Protein AF-A0A9L0KIE1-F1 (afdb_monomer_lite)

Foldseek 3Di:
DDDPPDPPVVVVVVVVVVPPPCPVVNDDPCDPVNVVVVVVVVVVVVVVVVVVVVVVQCPDPVNVVVVCCCVPVVPVVPPPDDDDPDDPPPPDD

Organism: Equus asinus (NCBI:txid9793)

Seco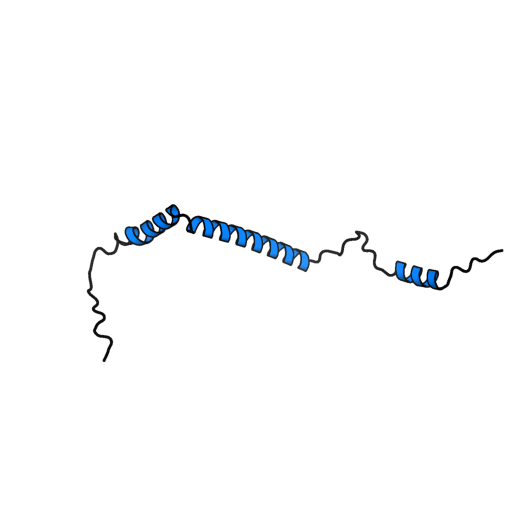ndary structure (DSSP, 8-state):
-------HHHHHHHHHHHSS---TTSS----HHHHHHHHHHHHHHHHHHHHHHHHHHHHSHHHHHHHHHHHHHHHHTT--S------GGG---

Radius of gyration: 36.76 Å; chains: 1; bounding box: 92×74×63 Å

Sequence (93 aa):
MKGDLGSPSSIVLQKYRKDIPSWPSGKKPIGILDLLNEALRRERMRLKSKVKQIKELLLKPETQAKIRRELLEGRSLNSSDQGSDVDFSTALA

Structure (mmCIF, N/CA/C/O backbone):
data_AF-A0A9L0KIE1-F1
#
_entry.id   AF-A0A9L0KIE1-F1
#
loop_
_atom_site.group_PDB
_atom_site.id
_atom_site.type_symbol
_atom_site.label_atom_id
_atom_site.label_alt_id
_atom_site.label_comp_id
_atom_site.label_asym_id
_atom_site.label_entity_id
_atom_site.label_seq_id
_atom_site.pdbx_PDB_ins_code
_atom_site.Cartn_x
_atom_site.Cartn_y
_atom_site.Cartn_z
_atom_site.occupancy
_atom_site.B_iso_or_equiv
_atom_site.auth_seq_id
_atom_site.auth_comp_id
_atom_site.auth_asym_id
_atom_site.auth_atom_id
_atom_site.pdbx_PDB_model_num
ATOM 1 N N . MET A 1 1 ? 60.539 31.304 -36.571 1.00 40.72 1 MET A N 1
ATOM 2 C CA . MET A 1 1 ? 59.128 30.906 -36.367 1.00 40.72 1 MET A CA 1
ATOM 3 C C . MET A 1 1 ? 59.085 30.029 -35.125 1.00 40.72 1 MET A C 1
ATOM 5 O O . MET A 1 1 ? 59.804 29.041 -35.080 1.00 40.72 1 MET A O 1
ATOM 9 N N . LYS A 1 2 ? 58.397 30.476 -34.069 1.00 41.16 2 LYS A N 1
ATOM 10 C CA . LYS A 1 2 ? 58.398 29.855 -32.734 1.00 41.16 2 LYS A CA 1
ATOM 11 C C . LYS A 1 2 ? 57.375 28.715 -32.733 1.00 41.16 2 LYS A C 1
ATOM 13 O O . LYS A 1 2 ? 56.188 28.977 -32.882 1.00 41.16 2 LYS A O 1
ATOM 18 N N . GLY A 1 3 ? 57.841 27.471 -32.656 1.00 52.31 3 GLY A N 1
ATOM 19 C CA . GLY A 1 3 ? 56.978 26.303 -32.494 1.00 52.31 3 GLY A CA 1
ATOM 20 C C . GLY A 1 3 ? 56.737 26.063 -31.011 1.00 52.31 3 GLY A C 1
ATOM 21 O O . GLY A 1 3 ? 57.615 25.527 -30.339 1.00 52.31 3 GLY A O 1
ATOM 22 N N . ASP A 1 4 ? 55.577 26.476 -30.505 1.00 50.94 4 ASP A N 1
ATOM 23 C CA . ASP A 1 4 ? 55.112 26.069 -29.179 1.00 50.94 4 ASP A CA 1
ATOM 24 C C . ASP A 1 4 ? 54.795 24.570 -29.220 1.00 50.94 4 ASP A C 1
ATOM 26 O O . ASP A 1 4 ? 53.715 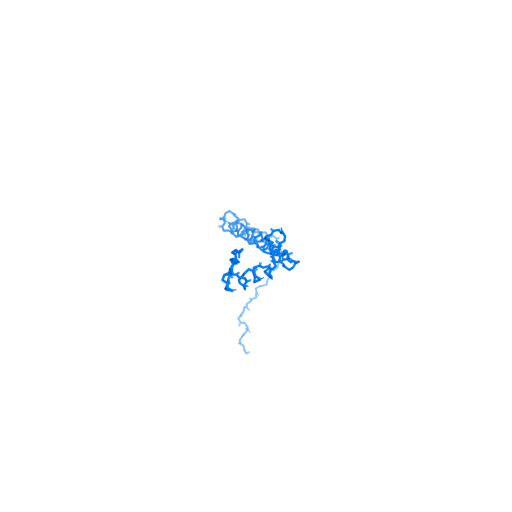24.133 -29.625 1.00 50.94 4 ASP A O 1
ATOM 30 N N . LEU A 1 5 ? 55.777 23.761 -28.826 1.00 60.94 5 LEU A N 1
ATOM 31 C CA . LEU A 1 5 ? 55.587 22.351 -28.519 1.00 60.94 5 LEU A CA 1
ATOM 32 C C . LEU A 1 5 ? 54.794 22.275 -27.215 1.00 60.94 5 LEU A C 1
ATOM 34 O O . LEU A 1 5 ? 55.360 22.195 -26.126 1.00 60.94 5 LEU A O 1
ATOM 38 N N . GLY A 1 6 ? 53.466 22.342 -27.328 1.00 58.62 6 GLY A N 1
ATOM 39 C CA . GLY A 1 6 ? 52.574 22.045 -26.216 1.00 58.62 6 GLY A CA 1
ATOM 40 C C . GLY A 1 6 ? 52.989 20.718 -25.583 1.00 58.62 6 GLY A C 1
ATOM 41 O O . GLY A 1 6 ? 53.189 19.731 -26.293 1.00 58.62 6 GLY A O 1
ATOM 42 N N . SER A 1 7 ? 53.167 20.711 -24.258 1.00 61.50 7 SER A N 1
ATOM 43 C CA . SER A 1 7 ? 53.664 19.548 -23.519 1.00 61.50 7 SER A CA 1
ATOM 44 C C . SER A 1 7 ? 52.963 18.262 -23.977 1.00 61.50 7 SER A C 1
ATOM 46 O O . SER A 1 7 ? 51.729 18.249 -24.033 1.00 61.50 7 SER A O 1
ATOM 48 N N . PRO A 1 8 ? 53.696 17.162 -24.237 1.00 58.06 8 PRO A N 1
ATOM 49 C CA . PRO A 1 8 ? 53.121 15.888 -24.684 1.00 58.06 8 PRO A CA 1
ATOM 50 C C . PRO A 1 8 ? 51.968 15.413 -23.791 1.00 58.06 8 PRO A C 1
ATOM 52 O O . PRO A 1 8 ? 50.968 14.885 -24.274 1.00 58.06 8 PRO A O 1
ATOM 55 N N . SER A 1 9 ? 52.072 15.703 -22.491 1.00 57.09 9 SER A N 1
ATOM 56 C CA . SER A 1 9 ? 51.044 15.436 -21.483 1.00 57.09 9 SER A CA 1
ATOM 57 C C . SER A 1 9 ? 49.700 16.119 -21.801 1.00 57.09 9 SER A C 1
ATOM 59 O O . SER A 1 9 ? 48.645 15.515 -21.652 1.00 57.09 9 SER A O 1
ATOM 61 N N . SER A 1 10 ? 49.715 17.340 -22.343 1.00 62.78 10 SER A N 1
ATOM 62 C CA . SER A 1 10 ? 48.510 18.083 -22.744 1.00 62.78 10 SER A CA 1
ATOM 63 C C . SER A 1 10 ? 47.841 17.477 -23.983 1.00 62.78 10 SER A C 1
ATOM 65 O O . SER A 1 10 ? 46.620 17.345 -24.025 1.00 62.78 10 SER A O 1
ATOM 67 N N . ILE A 1 11 ? 48.627 17.032 -24.970 1.00 66.75 11 ILE A N 1
ATOM 68 C CA . ILE A 1 11 ? 48.108 16.423 -26.208 1.00 66.75 11 ILE A CA 1
ATOM 69 C C . ILE A 1 11 ? 47.491 15.050 -25.921 1.00 66.75 11 ILE A C 1
ATOM 71 O O . ILE A 1 11 ? 46.412 14.735 -26.425 1.00 66.75 11 ILE A O 1
ATOM 75 N N . VAL A 1 12 ? 48.150 14.243 -25.086 1.00 62.06 12 VAL A N 1
ATOM 76 C CA . VAL A 1 12 ? 47.645 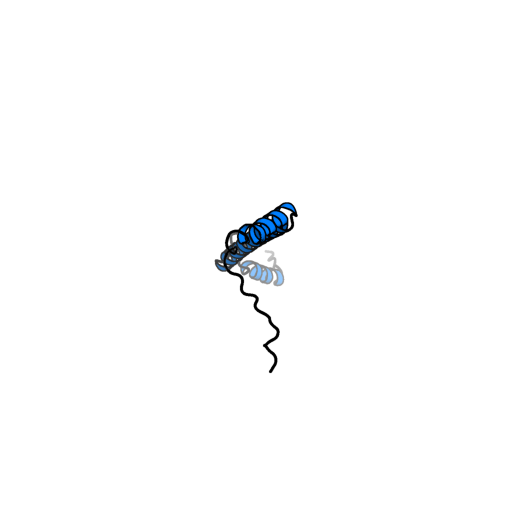12.929 -24.669 1.00 62.06 12 VAL A CA 1
ATOM 77 C C . VAL A 1 12 ? 46.349 13.086 -23.872 1.00 62.06 12 VAL A C 1
ATOM 79 O O . VAL A 1 12 ? 45.352 12.450 -24.206 1.00 62.06 12 VAL A O 1
ATOM 82 N N . LEU A 1 13 ? 46.307 13.993 -22.891 1.00 60.66 13 LEU A N 1
ATOM 83 C CA . LEU A 1 13 ? 45.096 14.258 -22.104 1.00 60.66 13 LEU A CA 1
ATOM 84 C C . LEU A 1 13 ? 43.950 14.845 -22.947 1.00 60.66 13 LEU A C 1
ATOM 86 O O . LEU A 1 13 ? 42.783 14.529 -22.708 1.00 60.66 13 LEU A O 1
ATOM 90 N N . GLN A 1 14 ? 44.253 15.662 -23.960 1.00 63.62 14 GLN A N 1
ATOM 91 C CA . GLN A 1 14 ? 43.241 16.163 -24.894 1.00 63.62 14 GLN A CA 1
ATOM 92 C C . GLN A 1 14 ? 42.649 15.065 -25.781 1.00 63.62 14 GLN A C 1
ATOM 94 O O . GLN A 1 14 ? 41.461 15.138 -26.095 1.00 63.62 14 GLN A O 1
ATOM 99 N N . LYS A 1 15 ? 43.432 14.047 -26.168 1.00 63.97 15 LYS A N 1
ATOM 100 C CA . LYS A 1 15 ? 42.904 12.878 -26.890 1.00 63.97 15 LYS A CA 1
ATOM 101 C C . LYS A 1 15 ? 41.929 12.089 -26.016 1.00 63.97 15 LYS A C 1
ATOM 103 O O . LYS A 1 15 ? 40.792 11.902 -26.428 1.00 63.97 15 LYS A O 1
ATOM 108 N N . TYR A 1 16 ? 42.297 11.798 -24.767 1.00 61.09 16 TYR A N 1
ATOM 109 C CA . TYR A 1 16 ? 41.395 11.131 -23.817 1.00 61.09 16 TYR A CA 1
ATOM 110 C C . TYR A 1 16 ? 40.084 11.896 -23.576 1.00 61.09 16 TYR A C 1
ATOM 112 O O . TYR A 1 16 ? 39.042 11.274 -23.403 1.00 61.09 16 TYR A O 1
ATOM 120 N N . ARG A 1 17 ? 40.092 13.240 -23.604 1.00 61.56 17 ARG A N 1
ATOM 121 C CA . ARG A 1 17 ? 38.858 14.046 -23.495 1.00 61.56 17 ARG A CA 1
ATOM 122 C C . ARG A 1 17 ? 37.911 13.906 -24.690 1.00 61.56 17 ARG A C 1
ATOM 124 O O . ARG A 1 17 ? 36.718 14.125 -24.505 1.00 61.56 17 ARG A O 1
ATOM 131 N N . LYS A 1 18 ? 38.412 13.587 -25.888 1.00 60.19 18 LYS A N 1
ATOM 132 C CA . LYS A 1 18 ? 37.576 13.386 -27.086 1.00 60.19 18 LYS A CA 1
ATOM 133 C C . LYS A 1 18 ? 36.880 12.025 -27.093 1.00 60.19 18 LYS A C 1
ATOM 135 O O . LYS A 1 18 ? 35.824 11.906 -27.702 1.00 60.19 18 LYS A O 1
ATOM 140 N N . ASP A 1 19 ? 37.448 11.051 -26.387 1.00 58.78 19 ASP A N 1
ATOM 141 C CA . ASP A 1 19 ? 36.988 9.660 -26.395 1.00 58.78 19 ASP A CA 1
ATOM 142 C C . ASP A 1 19 ? 36.017 9.336 -25.248 1.00 58.78 19 ASP A C 1
ATOM 144 O O . ASP A 1 19 ? 35.460 8.240 -25.193 1.00 58.78 19 ASP A O 1
ATOM 148 N N . ILE A 1 20 ? 35.775 10.281 -24.330 1.00 60.9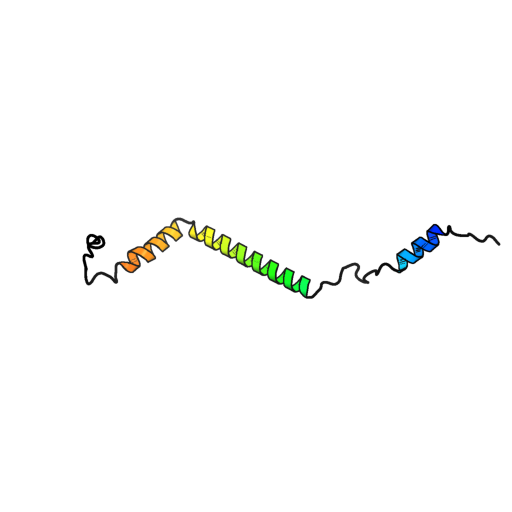1 20 ILE A N 1
ATOM 149 C CA . ILE A 1 20 ? 34.672 10.167 -23.371 1.00 60.91 20 ILE A CA 1
ATOM 150 C C . ILE A 1 20 ? 33.381 10.382 -24.166 1.00 60.91 20 ILE A C 1
ATOM 152 O O . ILE A 1 20 ? 33.195 11.485 -24.687 1.00 60.91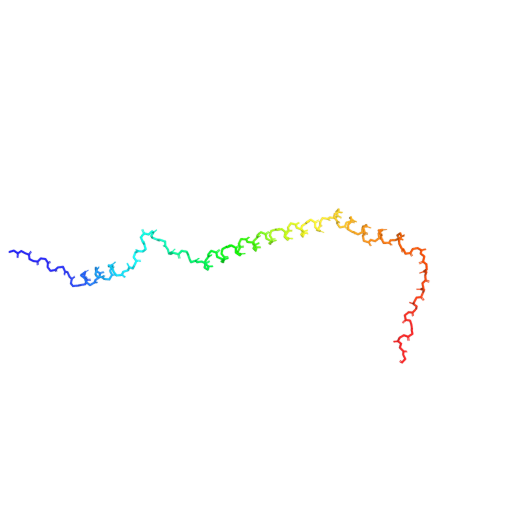 20 ILE A O 1
ATOM 156 N N . PRO A 1 21 ? 32.468 9.396 -24.249 1.00 62.25 21 PRO A N 1
ATOM 157 C CA . PRO A 1 21 ? 31.191 9.612 -24.901 1.00 62.25 21 PRO A CA 1
ATOM 158 C C . PRO A 1 21 ? 30.418 10.668 -24.109 1.00 62.25 21 PRO A C 1
ATOM 160 O O . PRO A 1 21 ? 29.827 10.391 -23.063 1.00 62.25 21 PRO A O 1
ATOM 163 N N . SER A 1 22 ? 30.442 11.908 -24.599 1.00 64.19 22 SER A N 1
ATOM 164 C CA . SER A 1 22 ? 29.512 12.934 -24.171 1.00 64.19 22 SER A CA 1
ATOM 165 C C . SER A 1 22 ? 28.166 12.550 -24.768 1.00 64.19 22 SER A C 1
ATOM 167 O O . SER A 1 22 ? 27.896 12.736 -25.953 1.00 64.19 22 SER A O 1
ATOM 169 N N . TRP A 1 23 ? 27.309 11.932 -23.955 1.00 61.84 23 TRP A N 1
ATOM 170 C CA . TRP A 1 23 ? 25.910 11.783 -24.336 1.00 61.84 23 TRP A CA 1
ATOM 171 C C . TRP A 1 23 ? 25.406 13.180 -24.735 1.00 61.84 23 TRP A C 1
ATOM 173 O O . TRP A 1 23 ? 25.558 14.098 -23.925 1.00 61.84 23 TRP A O 1
ATOM 183 N N . PRO A 1 24 ? 24.834 13.382 -25.937 1.00 63.47 24 PRO A N 1
ATOM 184 C CA . PRO A 1 24 ? 24.477 14.715 -26.440 1.00 63.47 24 PRO A CA 1
ATOM 185 C C . PRO A 1 24 ? 23.558 15.513 -25.501 1.00 63.47 24 PRO A C 1
ATOM 187 O O . PRO A 1 24 ? 23.498 16.735 -25.568 1.00 63.47 24 PRO A O 1
ATOM 190 N N . SER A 1 25 ? 22.850 14.821 -24.603 1.00 66.69 25 SER A N 1
ATOM 191 C CA . SER A 1 25 ? 21.945 15.391 -23.603 1.00 66.69 25 SER A CA 1
ATOM 192 C C . SER A 1 25 ? 22.536 15.508 -22.188 1.00 66.69 25 SER A C 1
ATOM 194 O O . SER A 1 25 ? 21.821 15.907 -21.269 1.00 66.69 25 SER A O 1
ATOM 196 N N . GLY A 1 26 ? 23.795 15.105 -21.963 1.00 62.84 26 GLY A N 1
ATOM 197 C CA . GLY A 1 26 ? 24.426 15.044 -20.635 1.00 62.84 26 GLY A CA 1
ATOM 198 C C . GLY A 1 26 ? 23.769 14.057 -19.658 1.00 62.84 26 GLY A C 1
ATOM 199 O O . GLY A 1 26 ? 24.183 13.959 -18.504 1.00 62.84 26 GLY A O 1
ATOM 200 N N . LYS A 1 27 ? 22.743 13.318 -20.097 1.00 65.81 27 LYS A N 1
ATOM 201 C CA . LYS A 1 27 ? 21.977 12.370 -19.289 1.00 65.81 27 LYS A CA 1
ATOM 202 C C . LYS A 1 27 ? 22.187 10.968 -19.833 1.00 65.81 27 LYS A C 1
ATOM 204 O O . LYS A 1 27 ? 22.086 10.741 -21.038 1.00 65.81 27 LYS A O 1
ATOM 209 N N . LYS A 1 28 ? 22.454 10.024 -18.928 1.00 71.81 28 LYS A N 1
ATOM 210 C CA . LYS A 1 28 ? 22.496 8.601 -19.265 1.00 71.81 28 LYS A CA 1
ATOM 211 C C . LYS A 1 28 ? 21.141 8.221 -19.882 1.00 71.81 28 LYS A C 1
ATOM 213 O O . LYS A 1 28 ? 20.115 8.619 -19.319 1.00 71.81 28 LYS A O 1
ATOM 218 N N . PRO A 1 29 ? 21.108 7.518 -21.025 1.00 71.81 29 PRO A N 1
ATOM 219 C CA . PRO A 1 29 ? 19.848 7.085 -21.608 1.00 71.81 29 PRO A CA 1
ATOM 220 C C . PRO A 1 29 ? 19.104 6.223 -20.585 1.00 71.81 29 PRO A C 1
ATOM 222 O O . PRO A 1 29 ? 19.674 5.286 -20.029 1.00 71.81 29 PRO A O 1
ATOM 225 N N . ILE A 1 30 ? 17.853 6.590 -20.305 1.00 78.81 30 ILE A N 1
ATOM 226 C CA . ILE A 1 30 ? 16.982 5.835 -19.405 1.00 78.81 30 ILE A CA 1
ATOM 227 C C . ILE A 1 30 ? 16.590 4.565 -20.154 1.00 78.81 30 ILE A C 1
ATOM 229 O O . ILE A 1 30 ? 15.926 4.633 -21.190 1.00 78.81 30 ILE A O 1
ATOM 233 N N . GLY A 1 31 ? 17.039 3.416 -19.657 1.00 86.75 31 GLY A N 1
ATOM 234 C CA . GLY A 1 31 ? 16.709 2.134 -20.257 1.00 86.75 31 GLY A CA 1
ATOM 235 C C . GLY A 1 31 ? 15.250 1.762 -20.002 1.00 86.75 31 GLY A C 1
ATOM 236 O O . GLY A 1 31 ? 14.633 2.205 -19.034 1.00 86.75 31 GLY A O 1
ATOM 237 N N . ILE A 1 32 ? 14.702 0.868 -20.828 1.00 90.44 32 ILE A N 1
ATOM 238 C CA . ILE A 1 32 ? 13.368 0.286 -20.595 1.00 90.44 32 ILE A CA 1
ATOM 239 C C . ILE A 1 32 ? 13.291 -0.332 -19.188 1.00 90.44 32 ILE A C 1
ATOM 241 O O . ILE A 1 32 ? 12.289 -0.179 -18.496 1.00 90.44 32 ILE A O 1
ATOM 245 N N . LEU A 1 33 ? 14.378 -0.957 -18.722 1.00 91.00 33 LEU A N 1
ATOM 246 C CA . LEU A 1 33 ? 14.469 -1.520 -17.375 1.00 91.00 33 LEU A CA 1
ATOM 247 C C . LEU A 1 33 ? 14.367 -0.453 -16.271 1.00 91.00 33 LEU A C 1
ATOM 249 O O . LEU A 1 33 ? 13.723 -0.694 -15.252 1.00 91.00 33 LEU A O 1
ATOM 253 N N . ASP A 1 34 ? 14.945 0.732 -16.476 1.00 92.12 34 ASP A N 1
ATOM 254 C CA . ASP A 1 34 ? 14.851 1.842 -15.522 1.00 92.12 34 ASP A CA 1
ATOM 255 C C . ASP A 1 34 ? 13.411 2.362 -15.430 1.00 92.12 34 ASP A C 1
ATOM 257 O O . ASP A 1 34 ? 12.905 2.611 -14.335 1.00 92.12 34 ASP A O 1
ATOM 261 N N . LEU A 1 35 ? 12.716 2.452 -16.571 1.00 93.62 35 LEU A N 1
ATOM 262 C CA . LEU A 1 35 ? 11.297 2.817 -16.618 1.00 93.62 35 LEU A CA 1
ATOM 263 C C . LEU A 1 35 ? 10.421 1.778 -15.909 1.00 93.62 35 LEU A C 1
ATOM 265 O O . LEU A 1 35 ? 9.542 2.151 -15.132 1.00 93.62 35 LEU A O 1
ATOM 269 N N . LEU A 1 36 ? 10.675 0.485 -16.134 1.00 95.19 36 LEU A N 1
ATOM 270 C CA . LEU A 1 36 ? 9.955 -0.605 -15.470 1.00 95.19 36 LEU A CA 1
ATOM 271 C C . LEU A 1 36 ? 10.174 -0.587 -13.954 1.00 95.19 36 LEU A C 1
ATOM 273 O O . LEU A 1 36 ? 9.214 -0.690 -13.189 1.00 95.19 36 LEU A O 1
ATOM 277 N N . ASN A 1 37 ? 11.418 -0.402 -13.511 1.00 96.12 37 ASN A N 1
ATOM 278 C CA . ASN A 1 37 ? 11.749 -0.303 -12.092 1.00 96.12 37 ASN A CA 1
ATOM 279 C C . ASN A 1 37 ? 11.083 0.911 -11.439 1.00 96.12 37 ASN A C 1
ATOM 281 O O . ASN A 1 37 ? 10.551 0.800 -10.333 1.00 96.12 37 ASN A O 1
ATOM 285 N N . GLU A 1 38 ? 11.057 2.055 -12.121 1.00 95.62 38 GLU A N 1
ATOM 286 C CA . GLU A 1 38 ? 10.397 3.257 -11.619 1.00 95.62 38 GLU A CA 1
ATOM 287 C C . GLU A 1 38 ? 8.872 3.091 -11.552 1.00 95.62 38 GLU A C 1
ATOM 289 O O . GLU A 1 38 ? 8.256 3.458 -10.547 1.00 95.62 38 GLU A O 1
ATOM 294 N N . ALA A 1 39 ? 8.254 2.484 -12.570 1.00 97.12 39 ALA A N 1
ATOM 295 C CA . ALA A 1 39 ? 6.826 2.175 -12.568 1.00 97.12 39 ALA A CA 1
ATOM 296 C C . ALA A 1 39 ? 6.460 1.229 -11.412 1.00 97.12 39 ALA A C 1
ATOM 298 O O . ALA A 1 39 ? 5.548 1.515 -10.631 1.00 97.12 39 ALA A O 1
ATOM 299 N N . LEU A 1 40 ? 7.233 0.154 -11.233 1.00 98.00 40 LEU A N 1
ATOM 300 C CA . LEU A 1 40 ? 7.053 -0.797 -10.137 1.00 98.00 40 LEU A CA 1
ATOM 301 C C . LEU A 1 40 ? 7.233 -0.132 -8.766 1.00 98.00 40 LEU A C 1
ATOM 303 O O . LEU A 1 40 ? 6.457 -0.381 -7.840 1.00 98.00 40 LEU A O 1
ATOM 307 N N . ARG A 1 41 ? 8.240 0.737 -8.620 1.00 98.12 41 ARG A N 1
ATOM 308 C CA . ARG A 1 41 ? 8.496 1.480 -7.380 1.00 98.12 41 ARG A CA 1
ATOM 309 C C . ARG A 1 41 ? 7.310 2.368 -7.014 1.00 98.12 41 ARG A C 1
ATOM 311 O O . ARG A 1 41 ? 6.891 2.371 -5.855 1.00 98.12 41 ARG A O 1
ATOM 318 N N . ARG A 1 42 ? 6.749 3.098 -7.981 1.00 97.88 42 ARG A N 1
ATOM 319 C CA . ARG A 1 42 ? 5.573 3.957 -7.766 1.00 97.88 42 ARG A CA 1
ATOM 320 C C . ARG A 1 42 ? 4.360 3.158 -7.316 1.00 97.88 42 ARG A C 1
ATOM 322 O O . ARG A 1 42 ? 3.727 3.545 -6.334 1.00 97.88 42 ARG A O 1
ATOM 329 N N . GLU A 1 43 ? 4.082 2.031 -7.964 1.00 98.06 43 GLU A N 1
ATOM 330 C CA . GLU A 1 43 ? 2.936 1.199 -7.595 1.00 98.06 43 GLU A CA 1
ATOM 331 C C . GLU A 1 43 ? 3.096 0.611 -6.186 1.00 98.06 43 GLU A C 1
ATOM 333 O O . GLU A 1 43 ? 2.177 0.686 -5.369 1.00 98.06 43 GLU A O 1
ATOM 338 N N . ARG A 1 44 ? 4.305 0.154 -5.830 1.00 98.31 44 ARG A N 1
ATOM 339 C CA . ARG A 1 44 ? 4.619 -0.294 -4.462 1.00 98.31 44 ARG A CA 1
ATOM 340 C C . ARG A 1 44 ? 4.392 0.803 -3.424 1.00 98.31 44 ARG A C 1
ATOM 342 O O . ARG A 1 44 ? 3.815 0.534 -2.371 1.00 98.31 44 ARG A O 1
ATOM 349 N N . MET A 1 45 ? 4.820 2.037 -3.697 1.00 98.06 45 MET A N 1
ATOM 350 C CA . MET A 1 45 ? 4.595 3.163 -2.781 1.00 98.06 45 MET A CA 1
ATOM 351 C C . MET A 1 45 ? 3.106 3.491 -2.636 1.00 98.06 45 MET A C 1
ATOM 353 O O . MET A 1 45 ? 2.628 3.699 -1.518 1.00 98.06 45 MET A O 1
ATOM 357 N N . ARG A 1 46 ? 2.359 3.488 -3.745 1.00 98.00 46 ARG A N 1
ATOM 358 C CA . ARG A 1 46 ? 0.912 3.725 -3.746 1.00 98.00 46 ARG A CA 1
ATOM 359 C C . ARG A 1 46 ? 0.180 2.670 -2.921 1.00 98.00 46 ARG A C 1
ATOM 361 O O . ARG A 1 46 ? -0.643 3.021 -2.075 1.00 98.00 46 ARG A O 1
ATOM 368 N N . LEU A 1 47 ? 0.520 1.398 -3.120 1.00 98.38 47 LEU A N 1
ATOM 369 C CA . LEU A 1 47 ? -0.040 0.286 -2.358 1.00 98.38 47 LEU A CA 1
ATOM 370 C C . LEU A 1 47 ? 0.297 0.405 -0.868 1.00 98.38 47 LEU A C 1
ATOM 372 O O . LEU A 1 47 ? -0.597 0.320 -0.030 1.00 98.38 47 LEU A O 1
ATOM 376 N N . LYS A 1 48 ? 1.564 0.676 -0.530 1.00 98.38 48 LYS A N 1
ATOM 377 C CA . LYS A 1 48 ? 2.007 0.852 0.861 1.00 98.38 48 LYS A CA 1
ATOM 378 C C . LYS A 1 48 ? 1.228 1.961 1.575 1.00 98.38 48 LYS A C 1
ATOM 380 O O . LYS A 1 48 ? 0.843 1.780 2.728 1.00 98.38 48 LYS A O 1
ATOM 385 N N . SER A 1 49 ? 0.965 3.077 0.894 1.00 98.00 49 SER A N 1
ATOM 386 C CA . SER A 1 49 ? 0.172 4.183 1.445 1.00 98.00 49 SER A CA 1
ATOM 387 C C . SER A 1 49 ? -1.281 3.772 1.710 1.00 98.00 49 SER A C 1
ATOM 389 O O . SER A 1 49 ? -1.778 3.959 2.819 1.00 98.00 49 SER A O 1
ATOM 391 N N . LYS A 1 50 ? -1.937 3.103 0.752 1.00 98.38 50 LYS A N 1
ATOM 392 C CA . LYS A 1 50 ? -3.304 2.585 0.936 1.00 98.38 50 LYS A CA 1
ATOM 393 C C . LYS A 1 50 ? -3.396 1.577 2.083 1.00 98.38 50 LYS A C 1
ATOM 395 O O . LYS A 1 50 ? -4.301 1.664 2.904 1.00 98.38 50 LYS A O 1
ATOM 400 N N . VAL A 1 51 ? -2.439 0.653 2.182 1.00 98.31 51 VAL A N 1
ATOM 401 C CA . VAL A 1 51 ? -2.380 -0.320 3.286 1.00 98.31 51 VAL A CA 1
ATOM 402 C C . VAL A 1 51 ? -2.238 0.389 4.631 1.00 98.31 51 VAL A C 1
ATOM 404 O O . VAL A 1 51 ? -2.894 -0.000 5.595 1.00 98.31 51 VAL A O 1
ATOM 407 N N . LYS A 1 52 ? -1.416 1.442 4.710 1.00 98.31 52 LYS A N 1
ATOM 408 C CA . LYS A 1 52 ? -1.287 2.252 5.926 1.00 98.31 52 LYS A CA 1
ATOM 409 C C . LYS A 1 52 ? -2.621 2.909 6.302 1.00 98.31 52 LYS A C 1
ATOM 411 O O . LYS A 1 52 ? -3.038 2.769 7.445 1.00 98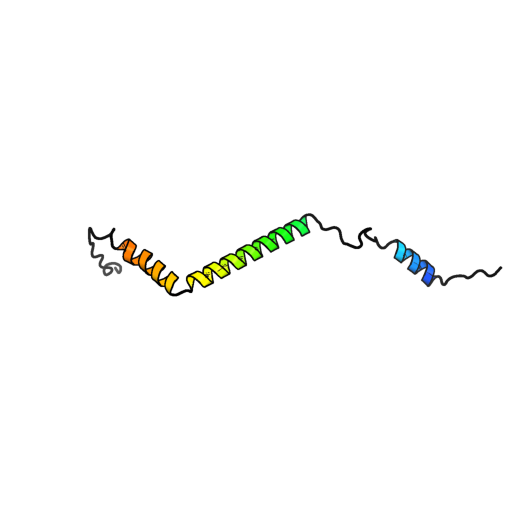.31 52 LYS A O 1
ATOM 416 N N . GLN A 1 53 ? -3.313 3.527 5.345 1.00 98.19 53 GLN A N 1
ATOM 417 C CA . GLN A 1 53 ? -4.626 4.146 5.578 1.00 98.19 53 GLN A CA 1
ATOM 418 C C . GLN A 1 53 ? -5.670 3.132 6.065 1.00 98.19 53 GLN A C 1
ATOM 420 O O . GLN A 1 53 ? -6.404 3.409 7.008 1.00 98.19 53 GLN A O 1
ATOM 425 N N . ILE A 1 54 ? -5.711 1.938 5.463 1.00 97.62 54 ILE A N 1
ATOM 426 C CA . ILE A 1 54 ? -6.612 0.862 5.899 1.00 97.62 54 ILE A CA 1
ATOM 427 C C . ILE A 1 54 ? -6.288 0.450 7.336 1.00 97.62 54 ILE A C 1
ATOM 429 O O . ILE A 1 54 ? -7.193 0.350 8.157 1.00 97.62 54 ILE A O 1
ATOM 433 N N . LYS A 1 55 ? -5.007 0.252 7.670 1.00 97.62 55 LYS A N 1
ATOM 434 C CA . LYS A 1 55 ? -4.595 -0.090 9.039 1.00 97.62 55 LYS A CA 1
ATOM 435 C C . LYS A 1 55 ? -5.012 0.985 10.042 1.00 97.62 55 LYS A C 1
ATOM 437 O O . LYS A 1 55 ? -5.571 0.647 11.074 1.00 97.62 55 LYS A O 1
ATOM 442 N N . GLU A 1 56 ? -4.789 2.258 9.731 1.00 97.81 56 GLU A N 1
ATOM 443 C CA . GLU A 1 56 ? -5.211 3.376 10.586 1.00 97.81 56 GLU A CA 1
ATOM 444 C C . GLU A 1 56 ? -6.731 3.407 10.774 1.00 97.81 56 GLU A C 1
ATOM 446 O O . GLU A 1 56 ? -7.210 3.591 11.891 1.00 97.81 56 GLU A O 1
ATOM 451 N N . LEU A 1 57 ? -7.501 3.161 9.711 1.00 97.38 57 LEU A N 1
ATOM 452 C CA . LEU A 1 57 ? -8.958 3.086 9.787 1.00 97.38 57 LEU A CA 1
ATOM 453 C C . LEU A 1 57 ? -9.433 1.916 10.662 1.00 97.38 57 LEU A C 1
ATOM 455 O O . LEU A 1 57 ? -10.359 2.089 11.454 1.00 97.38 57 LEU A O 1
ATOM 459 N N . LEU A 1 58 ? -8.794 0.749 10.541 1.00 96.19 58 LEU A N 1
ATOM 460 C CA . LEU A 1 58 ? -9.088 -0.450 11.335 1.00 96.19 58 LEU A CA 1
ATOM 461 C C . LEU A 1 58 ? -8.660 -0.327 12.804 1.00 96.19 58 LEU A C 1
ATOM 463 O O . LEU A 1 58 ? -9.150 -1.077 13.645 1.00 96.19 58 LEU A O 1
ATOM 467 N N . LEU A 1 59 ? -7.754 0.598 13.129 1.00 96.12 59 LEU A N 1
ATOM 468 C CA . LEU A 1 59 ? -7.381 0.906 14.511 1.00 96.12 59 LEU A CA 1
ATOM 469 C C . LEU A 1 59 ? -8.387 1.834 15.204 1.00 96.12 59 LEU A C 1
ATOM 471 O O . LEU A 1 59 ? -8.357 1.937 16.428 1.00 96.12 59 LEU A O 1
ATOM 475 N N . LYS A 1 60 ? -9.288 2.494 14.463 1.00 97.88 60 LYS A N 1
ATOM 476 C CA . LYS A 1 60 ? -10.308 3.351 15.077 1.00 97.88 60 LYS A CA 1
ATOM 477 C C . LYS A 1 60 ? -11.320 2.512 15.866 1.00 97.88 60 LYS A C 1
ATOM 479 O O . LYS A 1 60 ? -11.849 1.538 15.319 1.00 97.88 60 LYS A O 1
ATOM 484 N N . PRO A 1 61 ? -11.659 2.910 17.106 1.00 94.94 61 PRO A N 1
ATOM 485 C CA . PRO A 1 61 ? -12.568 2.147 17.959 1.00 94.94 61 PRO A CA 1
ATOM 486 C C . PRO A 1 61 ? -13.972 2.026 17.354 1.00 94.94 61 PRO A C 1
ATOM 488 O O . PRO A 1 61 ? -14.596 0.978 17.472 1.00 94.94 61 PRO A O 1
ATOM 491 N N . GLU A 1 62 ? -14.444 3.050 16.637 1.00 96.06 62 GLU A N 1
ATOM 492 C CA . GLU A 1 62 ? -15.733 3.034 15.931 1.00 96.06 62 GLU A CA 1
ATOM 493 C C . GLU A 1 62 ? -15.778 1.936 14.859 1.00 96.06 62 GLU A C 1
ATOM 495 O O . GLU A 1 62 ? -16.723 1.147 14.803 1.00 96.06 62 GLU A O 1
ATOM 500 N N . THR A 1 63 ? -14.727 1.846 14.035 1.00 96.19 63 THR A N 1
ATOM 501 C CA . THR A 1 63 ? -14.589 0.813 13.001 1.00 96.19 63 THR A CA 1
ATOM 502 C C . THR A 1 63 ? -14.539 -0.573 13.632 1.00 96.19 63 THR A C 1
ATOM 504 O O . THR A 1 63 ? -15.227 -1.484 13.180 1.00 96.19 63 THR A O 1
ATOM 507 N N . GLN A 1 64 ? -13.760 -0.738 14.704 1.00 95.81 64 GLN A N 1
ATOM 508 C CA . GLN A 1 64 ? -13.652 -2.014 15.410 1.00 95.81 64 GLN A CA 1
ATOM 509 C C . GLN A 1 64 ? -14.977 -2.436 16.043 1.00 95.81 64 GLN A C 1
ATOM 511 O O . GLN A 1 64 ? -15.354 -3.600 15.933 1.00 95.81 64 GLN A O 1
ATOM 516 N N . ALA A 1 65 ? -15.701 -1.508 16.674 1.00 94.31 65 ALA A N 1
ATOM 517 C CA . ALA A 1 65 ? -17.014 -1.771 17.248 1.00 94.31 65 ALA A CA 1
ATOM 518 C C . ALA A 1 65 ? -18.014 -2.195 16.166 1.00 94.31 65 ALA A C 1
ATOM 520 O O . ALA A 1 65 ? -18.739 -3.165 16.360 1.00 94.31 65 ALA A O 1
ATOM 521 N N . LYS A 1 66 ? -18.001 -1.530 15.004 1.00 94.31 66 LYS A N 1
ATOM 522 C CA . LYS A 1 66 ? -18.850 -1.893 13.865 1.00 94.31 66 LYS A CA 1
ATOM 523 C C . LYS A 1 66 ? -18.519 -3.283 13.312 1.00 94.31 66 LYS A C 1
ATOM 525 O O . LYS A 1 66 ? -19.429 -4.080 13.120 1.00 94.31 66 LYS A O 1
ATOM 530 N N . ILE A 1 67 ? -17.236 -3.605 13.137 1.00 92.12 67 ILE A N 1
ATOM 531 C CA . ILE A 1 67 ? -16.792 -4.941 12.707 1.00 92.12 67 ILE A CA 1
ATOM 532 C C . ILE A 1 67 ? -17.230 -6.009 13.715 1.00 92.12 67 ILE A C 1
ATOM 534 O O . ILE A 1 67 ? -17.775 -7.035 13.324 1.00 92.12 67 ILE A O 1
ATOM 538 N N . ARG A 1 68 ? -17.020 -5.775 15.017 1.00 91.44 68 ARG A N 1
ATOM 539 C CA . ARG A 1 68 ? -17.446 -6.707 16.074 1.00 91.44 68 ARG A CA 1
ATOM 540 C C . ARG A 1 68 ? -18.955 -6.918 16.052 1.00 91.44 68 ARG A C 1
ATOM 542 O O . ARG A 1 68 ? -19.394 -8.058 16.128 1.00 91.44 68 ARG A O 1
ATOM 549 N N . ARG A 1 69 ? -19.722 -5.836 15.897 1.00 90.69 69 ARG A N 1
ATOM 550 C CA . ARG A 1 69 ? -21.177 -5.876 15.760 1.00 90.69 69 ARG A CA 1
ATOM 551 C C . ARG A 1 69 ? -21.598 -6.765 14.592 1.00 90.69 69 ARG A C 1
ATOM 553 O O . ARG A 1 69 ? -22.347 -7.710 14.780 1.00 90.69 69 ARG A O 1
ATOM 560 N N . GLU A 1 70 ? -21.075 -6.511 13.398 1.00 89.00 70 GLU A N 1
ATOM 561 C CA . GLU A 1 70 ? -21.439 -7.273 12.197 1.00 89.00 70 GLU A CA 1
ATOM 562 C C . GLU A 1 70 ? -21.014 -8.750 12.287 1.00 89.00 70 GLU A C 1
ATOM 564 O O . GLU A 1 70 ? -21.776 -9.631 11.896 1.00 89.00 70 GLU A O 1
ATOM 569 N N . LEU A 1 71 ? -19.837 -9.043 12.851 1.00 87.25 71 LEU A N 1
ATOM 570 C CA . LEU A 1 71 ? -19.335 -10.415 12.982 1.00 87.25 71 LEU A CA 1
ATOM 571 C C . LEU A 1 71 ? -20.049 -11.242 14.062 1.00 87.25 71 LEU A C 1
ATOM 573 O O . LEU A 1 71 ? -20.149 -12.462 13.908 1.00 87.25 71 LEU A O 1
ATOM 577 N N . LEU A 1 72 ? -20.506 -10.611 15.149 1.00 79.44 72 LEU A N 1
ATOM 578 C CA . LEU A 1 72 ? -21.083 -11.296 16.313 1.00 79.44 72 LEU A CA 1
ATOM 579 C C . LEU A 1 72 ? -22.614 -11.191 16.361 1.00 79.44 72 LEU A C 1
ATOM 581 O O . LEU A 1 72 ? -23.286 -12.199 16.551 1.00 79.44 72 LEU A O 1
ATOM 585 N N . GLU A 1 73 ? -23.183 -10.007 16.135 1.00 66.31 73 GLU A N 1
ATOM 586 C CA . GLU A 1 73 ? -24.638 -9.793 16.164 1.00 66.31 73 GLU A CA 1
ATOM 587 C C . GLU A 1 73 ? -25.296 -10.210 14.840 1.00 66.31 73 GLU A C 1
ATOM 589 O O . GLU A 1 73 ? -26.381 -10.787 14.852 1.00 66.31 73 GLU A O 1
ATOM 594 N N . GLY A 1 74 ? -24.615 -10.030 13.699 1.00 58.69 74 GLY A N 1
ATOM 595 C CA . GLY A 1 74 ? -25.100 -10.487 12.387 1.00 58.69 74 GLY A CA 1
ATOM 596 C C . GLY A 1 74 ? -25.138 -12.013 12.221 1.00 58.69 74 GLY A C 1
ATOM 597 O O . GLY A 1 74 ? -25.860 -12.521 11.366 1.00 58.69 74 GLY A O 1
ATOM 598 N N . ARG A 1 75 ? -24.394 -12.762 13.050 1.00 58.41 75 ARG A N 1
ATOM 599 C CA . ARG A 1 75 ? -24.392 -14.237 13.061 1.00 58.41 75 ARG A CA 1
ATOM 600 C C . ARG A 1 75 ? -25.515 -14.828 13.924 1.00 58.41 75 ARG A C 1
ATOM 602 O O . ARG A 1 75 ? -25.988 -15.917 13.615 1.00 58.41 75 ARG A O 1
ATOM 609 N N . SER A 1 76 ? -25.958 -14.111 14.959 1.00 52.31 76 SER A N 1
ATOM 610 C CA . SER A 1 76 ? -26.940 -14.597 15.943 1.00 52.31 76 SER A CA 1
ATOM 611 C C . SER A 1 76 ? -28.319 -14.915 15.337 1.00 52.31 76 SER A C 1
ATOM 613 O O . SER A 1 76 ? -29.004 -15.816 15.805 1.00 52.31 76 SER A O 1
ATOM 615 N N . LEU A 1 77 ? -28.709 -14.246 14.245 1.00 54.25 77 LEU A N 1
ATOM 616 C CA . LEU A 1 77 ? -30.023 -14.436 13.611 1.00 54.25 77 LEU A CA 1
ATOM 617 C C . LEU A 1 77 ? -30.142 -15.697 12.734 1.00 54.25 77 LEU A C 1
ATOM 619 O O . LEU A 1 77 ? -31.248 -16.035 12.328 1.00 54.25 77 LEU A O 1
ATOM 623 N N . ASN A 1 78 ? -29.037 -16.397 12.447 1.00 52.28 78 ASN A N 1
ATOM 624 C CA . ASN A 1 78 ? -29.031 -17.557 11.541 1.00 52.28 78 ASN A CA 1
ATOM 625 C C . ASN A 1 78 ? -28.727 -18.894 12.238 1.00 52.28 78 ASN A C 1
ATOM 627 O O . ASN A 1 78 ? -28.609 -19.911 11.561 1.00 52.28 78 ASN A O 1
ATOM 631 N N . SER A 1 79 ? -28.563 -18.913 13.563 1.00 53.81 79 SER A N 1
ATOM 632 C CA . SER A 1 79 ? -28.244 -20.133 14.322 1.00 53.81 79 SER A CA 1
ATOM 633 C C . SER A 1 79 ? -29.208 -20.396 15.479 1.00 53.81 79 SER A C 1
ATOM 635 O O . SER A 1 79 ? -28.847 -21.069 16.439 1.00 53.81 79 SER A O 1
ATOM 637 N N . SER A 1 80 ? -30.420 -19.842 15.422 1.00 53.34 80 SER A N 1
ATOM 638 C CA . SER A 1 80 ? -31.440 -20.049 16.457 1.00 53.34 80 SER A CA 1
ATOM 639 C C . SER A 1 80 ? -32.265 -21.324 16.280 1.00 53.34 80 SER A C 1
ATOM 641 O O . SER A 1 80 ? -33.215 -21.498 17.030 1.00 53.34 80 SER A O 1
ATOM 643 N N . ASP A 1 81 ? -31.886 -22.230 15.375 1.00 60.72 81 ASP A N 1
ATOM 644 C CA . ASP A 1 81 ? -32.471 -23.567 15.313 1.00 60.72 81 ASP A CA 1
ATOM 645 C C . ASP A 1 81 ? -31.384 -24.649 15.339 1.00 60.72 81 ASP A C 1
ATOM 647 O O . ASP A 1 81 ? -30.490 -24.688 14.499 1.00 60.72 81 ASP A O 1
ATOM 651 N N . GLN A 1 82 ? -31.544 -25.539 16.320 1.00 53.03 82 GLN A N 1
ATOM 652 C CA . GLN A 1 82 ? -30.794 -26.760 16.628 1.00 53.03 82 GLN A CA 1
ATOM 653 C C . GLN A 1 82 ? -29.467 -26.609 17.374 1.00 53.03 82 GLN A C 1
ATOM 655 O O . GLN A 1 82 ? -28.378 -26.491 16.819 1.00 53.03 82 GLN A O 1
ATOM 660 N N . GLY A 1 83 ? -29.594 -26.748 18.696 1.00 54.53 83 GLY A N 1
ATOM 661 C CA . GLY A 1 83 ? -28.503 -27.165 19.552 1.00 54.53 83 GLY A CA 1
ATOM 662 C C . GLY A 1 83 ? -28.019 -28.572 19.208 1.00 54.53 83 GLY A C 1
ATOM 663 O O . GLY A 1 83 ? -28.799 -29.485 18.949 1.00 54.53 83 GLY A O 1
ATOM 664 N N . SER A 1 84 ? -26.713 -28.746 19.295 1.00 55.69 84 SER A N 1
ATOM 665 C CA . SER A 1 84 ? -26.119 -30.007 19.699 1.00 55.69 84 SER A CA 1
ATOM 666 C C . SER A 1 84 ? -24.994 -29.652 20.654 1.00 55.69 84 SER A C 1
ATOM 668 O O . SER A 1 84 ? -23.982 -29.075 20.255 1.00 55.69 84 SER A O 1
ATOM 670 N N . ASP A 1 85 ? -25.244 -29.936 21.922 1.00 56.09 85 ASP A N 1
ATOM 671 C CA . ASP A 1 85 ? -24.239 -30.110 22.956 1.00 56.09 85 ASP A CA 1
ATOM 672 C C . ASP A 1 85 ? -23.199 -31.116 22.437 1.00 56.09 85 ASP A C 1
ATOM 674 O O . ASP A 1 85 ? -23.481 -32.306 22.306 1.00 56.09 85 ASP A O 1
ATOM 678 N N . VAL A 1 86 ? -22.041 -30.621 21.999 1.00 58.41 86 VAL A N 1
ATOM 679 C CA . VAL A 1 86 ? -20.901 -31.472 21.648 1.00 58.41 86 VAL A CA 1
ATOM 680 C C . VAL A 1 86 ? -19.956 -31.415 22.833 1.00 58.41 86 VAL A C 1
ATOM 682 O O . VAL A 1 86 ? -19.118 -30.519 22.940 1.00 58.41 86 VAL A O 1
ATOM 685 N N . ASP A 1 87 ? -20.143 -32.367 23.742 1.00 55.69 87 ASP A N 1
ATOM 686 C CA . ASP A 1 87 ? -19.242 -32.619 24.855 1.00 55.69 87 ASP A CA 1
ATOM 687 C C . ASP A 1 87 ? -17.895 -33.123 24.303 1.00 55.69 87 ASP A C 1
ATOM 689 O O . ASP A 1 87 ? -17.802 -34.172 23.663 1.00 55.69 87 ASP A O 1
ATOM 693 N N . PHE A 1 88 ? -16.832 -32.344 24.512 1.00 59.88 88 PHE A N 1
ATOM 694 C CA . PHE A 1 88 ? -15.472 -32.648 24.048 1.00 59.88 88 PHE A CA 1
ATOM 695 C C . PHE A 1 88 ? -14.769 -33.726 24.898 1.00 59.88 88 PHE A C 1
ATOM 697 O O . PHE A 1 88 ? -13.595 -34.026 24.673 1.00 59.88 88 PHE A O 1
ATOM 704 N N . SER A 1 89 ? -15.470 -34.331 25.858 1.00 60.69 89 SER A N 1
ATOM 705 C CA . SER A 1 89 ? -14.887 -35.244 26.848 1.00 60.69 89 SER A CA 1
ATOM 706 C C . SER A 1 89 ? -14.584 -36.665 26.339 1.00 60.69 89 SER A C 1
ATOM 708 O O . SER A 1 89 ? -13.999 -37.454 27.075 1.00 60.69 89 SER A O 1
ATOM 710 N N . THR A 1 90 ? -14.909 -37.023 25.092 1.00 54.62 90 THR A N 1
ATOM 711 C CA . THR A 1 90 ? -14.706 -38.394 24.563 1.00 54.62 90 THR A CA 1
ATOM 712 C C . THR A 1 90 ? -13.432 -38.621 23.740 1.00 54.62 90 THR A C 1
ATOM 714 O O . THR A 1 90 ? -13.219 -39.731 23.262 1.00 54.62 90 THR A O 1
ATOM 717 N N . ALA A 1 91 ? -12.553 -37.630 23.569 1.00 55.78 91 ALA A N 1
ATOM 718 C CA . ALA A 1 91 ? -11.356 -37.768 22.723 1.00 55.78 91 ALA A CA 1
ATOM 719 C C . ALA A 1 91 ? -10.074 -38.196 23.477 1.00 55.78 91 ALA A C 1
ATOM 721 O O . ALA A 1 91 ? -8.982 -37.740 23.136 1.00 55.78 91 ALA A O 1
ATOM 722 N N . LEU A 1 92 ? -10.181 -39.057 24.495 1.00 48.94 92 LEU A N 1
ATOM 723 C CA . LEU A 1 92 ? -9.019 -39.720 25.099 1.00 48.94 92 LEU A CA 1
ATOM 724 C C . LEU A 1 92 ? -9.352 -41.168 25.495 1.00 48.94 92 LEU A C 1
ATOM 726 O O . LEU A 1 92 ? -9.765 -41.432 26.623 1.00 48.94 92 LEU A O 1
ATOM 730 N N . ALA A 1 93 ? -9.154 -42.092 24.555 1.00 47.78 93 ALA A N 1
ATOM 731 C CA . ALA A 1 93 ? -9.017 -43.527 24.797 1.00 47.78 93 ALA A CA 1
ATOM 732 C C . ALA A 1 93 ? -8.026 -44.117 23.787 1.00 47.78 93 ALA A C 1
ATOM 734 O O . ALA A 1 93 ? -8.133 -43.754 22.593 1.00 47.78 93 ALA A O 1
#

pLDDT: mean 75.26, std 18.91, range [40.72, 98.38]